Protein AF-A0A921F3S8-F1 (afdb_monomer)

Secondary structure (DSSP, 8-state):
--TTHHHHS-S-HHHHHHHHHHHHHHHHHHIIIIIHHHHHHH-TT------

Structure (mmCIF, N/CA/C/O backbone):
data_AF-A0A921F3S8-F1
#
_entry.id   AF-A0A921F3S8-F1
#
loop_
_atom_site.group_PDB
_atom_site.id
_atom_site.type_symbol
_atom_site.label_atom_id
_atom_site.label_alt_id
_atom_site.label_comp_id
_atom_site.label_asym_id
_atom_site.label_entity_id
_atom_site.label_seq_id
_atom_site.pdbx_PDB_ins_code
_atom_site.Cartn_x
_atom_site.Cartn_y
_atom_site.Cartn_z
_atom_site.occupancy
_atom_site.B_iso_or_equi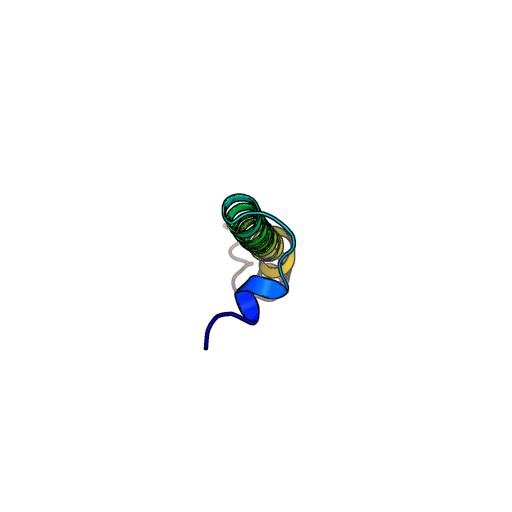v
_atom_site.auth_seq_id
_atom_site.auth_comp_id
_atom_site.auth_asym_id
_atom_site.auth_atom_id
_atom_site.pdbx_PDB_model_num
ATOM 1 N N . MET A 1 1 ? -25.062 -10.148 7.878 1.00 69.88 1 MET A N 1
ATOM 2 C CA . MET A 1 1 ? -23.995 -10.777 7.071 1.00 69.88 1 MET A CA 1
ATOM 3 C C . MET A 1 1 ? -22.968 -9.740 6.586 1.00 69.88 1 MET A C 1
ATOM 5 O O . MET A 1 1 ? -22.878 -9.488 5.402 1.00 69.88 1 MET A O 1
ATOM 9 N N . TYR A 1 2 ? -22.174 -9.169 7.505 1.00 53.53 2 TYR A N 1
ATOM 10 C CA . TYR A 1 2 ? -20.882 -8.484 7.241 1.00 53.53 2 TYR A CA 1
ATOM 11 C C . TYR A 1 2 ? -19.846 -8.789 8.350 1.00 53.53 2 TYR A C 1
ATOM 13 O O . TYR A 1 2 ? -18.722 -8.293 8.350 1.00 53.53 2 TYR A O 1
ATOM 21 N N . GLY A 1 3 ? -20.222 -9.629 9.324 1.00 56.94 3 GLY A N 1
ATOM 22 C CA . GLY A 1 3 ? -19.455 -9.840 10.552 1.00 56.94 3 GLY A CA 1
ATOM 23 C C . GLY A 1 3 ? -18.206 -10.705 10.387 1.00 56.94 3 GLY A C 1
ATOM 24 O O . GLY A 1 3 ? -17.378 -10.721 11.288 1.00 56.94 3 GLY A O 1
ATOM 25 N N . TRP A 1 4 ? -18.049 -11.418 9.268 1.00 60.97 4 TRP A N 1
ATOM 26 C CA . TRP A 1 4 ? -16.901 -12.308 9.062 1.00 60.97 4 TRP A CA 1
ATOM 27 C C . TRP A 1 4 ? -15.618 -11.527 8.738 1.00 60.97 4 TRP A C 1
ATOM 29 O O . TRP A 1 4 ? -14.586 -11.763 9.365 1.00 60.97 4 TRP A O 1
ATOM 39 N N . VAL A 1 5 ? -15.718 -10.497 7.886 1.00 60.59 5 VAL A N 1
ATOM 40 C CA . VAL A 1 5 ? -14.612 -9.560 7.602 1.00 60.59 5 VAL A CA 1
ATOM 41 C C . VAL A 1 5 ? -14.226 -8.789 8.866 1.00 60.59 5 VAL A C 1
ATOM 43 O O . VAL A 1 5 ? -13.047 -8.603 9.157 1.00 60.59 5 VAL A O 1
ATOM 46 N N . TRP A 1 6 ? -15.215 -8.435 9.697 1.00 57.72 6 TRP A N 1
ATOM 47 C CA . TRP A 1 6 ? -14.968 -7.757 10.967 1.00 57.72 6 TRP A CA 1
ATOM 48 C C . TRP A 1 6 ? -14.437 -8.658 12.090 1.00 57.72 6 TRP A C 1
ATOM 50 O O . TRP A 1 6 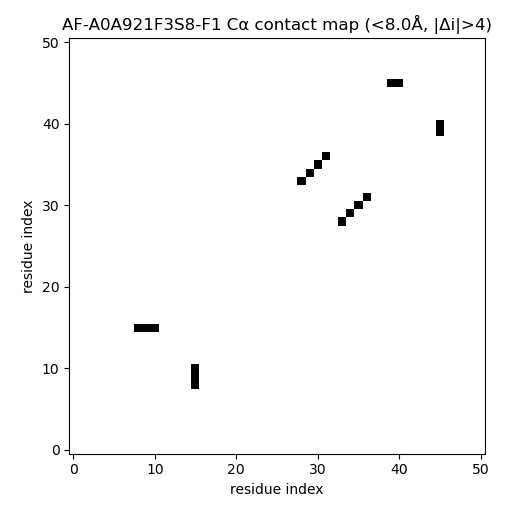? -14.215 -8.157 13.189 1.00 57.72 6 TRP A O 1
ATOM 60 N N . ARG A 1 7 ? -14.226 -9.956 11.863 1.00 64.19 7 ARG A N 1
ATOM 61 C CA . ARG A 1 7 ? -13.692 -10.883 12.877 1.00 64.19 7 ARG A CA 1
ATOM 62 C C . ARG A 1 7 ? -12.259 -11.331 12.602 1.00 64.19 7 ARG A C 1
ATOM 64 O O . ARG A 1 7 ? -11.581 -11.708 13.546 1.00 64.19 7 ARG A O 1
ATOM 71 N N . HIS A 1 8 ? -11.790 -11.248 11.358 1.00 67.19 8 HIS A N 1
ATOM 72 C CA . HIS A 1 8 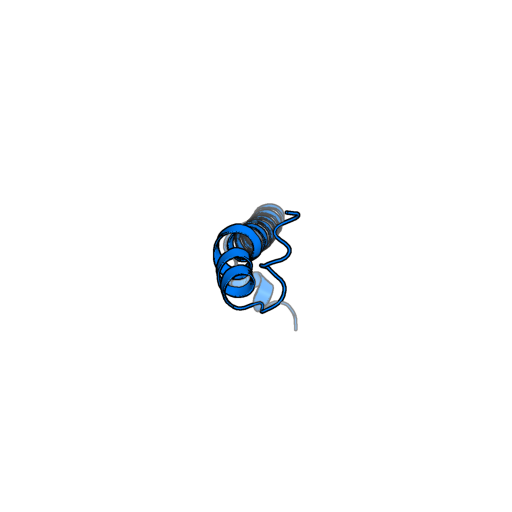? -10.439 -11.690 10.987 1.00 67.19 8 HIS A CA 1
ATOM 73 C C . HIS A 1 8 ? -9.349 -10.636 11.179 1.00 67.19 8 HIS A C 1
ATOM 75 O O . HIS A 1 8 ? -8.171 -10.971 11.142 1.00 67.19 8 HIS A O 1
ATOM 81 N N . ILE A 1 9 ? -9.721 -9.373 11.388 1.00 56.38 9 ILE A N 1
ATOM 82 C CA . ILE A 1 9 ? -8.744 -8.295 11.531 1.00 56.38 9 ILE A CA 1
ATOM 83 C C . ILE A 1 9 ? -8.589 -7.982 13.031 1.00 56.38 9 ILE A C 1
ATOM 85 O O . ILE A 1 9 ? -9.492 -7.374 13.613 1.00 56.38 9 ILE A O 1
ATOM 89 N N . PRO A 1 10 ? -7.513 -8.414 13.709 1.00 61.75 10 PRO A N 1
ATOM 90 C CA . PRO A 1 10 ? -7.327 -8.133 15.127 1.00 61.75 10 PRO A CA 1
ATOM 91 C C . PRO A 1 10 ? -7.153 -6.623 15.339 1.00 61.75 10 PRO A C 1
ATOM 93 O O . PRO A 1 10 ? -6.377 -5.969 14.647 1.00 61.75 10 PRO A O 1
ATOM 96 N N . GLY A 1 11 ? -7.900 -6.066 16.292 1.00 62.53 11 GLY A N 1
ATOM 97 C CA . GLY A 1 11 ? -7.775 -4.668 16.704 1.00 62.53 11 GLY A CA 1
ATOM 98 C C . GLY A 1 11 ? -8.966 -3.763 16.346 1.00 62.53 11 GLY A C 1
ATOM 99 O O . GLY A 1 11 ? -9.805 -4.112 15.506 1.00 62.53 11 GLY A O 1
ATOM 100 N N . PRO A 1 12 ? -9.066 -2.603 17.024 1.00 75.12 12 PRO A N 1
ATOM 101 C CA . PRO A 1 12 ? -10.158 -1.643 16.868 1.00 75.12 12 PRO A CA 1
ATOM 102 C C . PRO A 1 12 ? -10.200 -1.061 15.447 1.00 75.12 12 PRO A C 1
ATOM 104 O O . PRO A 1 12 ? -9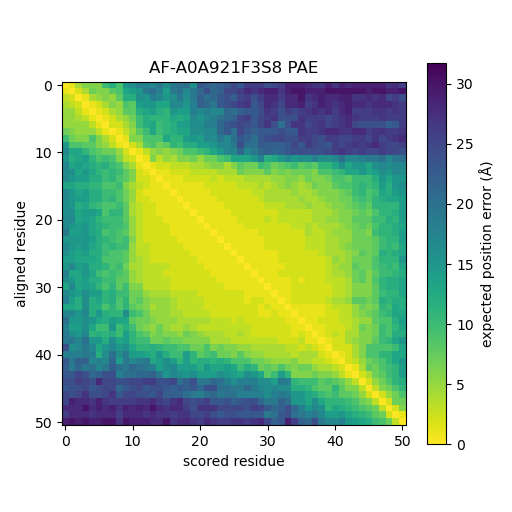.185 -1.014 14.757 1.00 75.12 12 PRO A O 1
ATOM 107 N N . THR A 1 13 ? -11.372 -0.587 15.010 1.00 77.12 13 THR A N 1
ATOM 108 C CA . THR A 1 13 ? -11.622 0.020 13.686 1.00 77.12 13 THR A CA 1
ATOM 109 C C . THR A 1 13 ? -10.474 0.881 13.122 1.00 77.12 13 THR A C 1
ATOM 111 O O . THR A 1 13 ? -10.098 0.644 11.973 1.00 77.12 13 THR A O 1
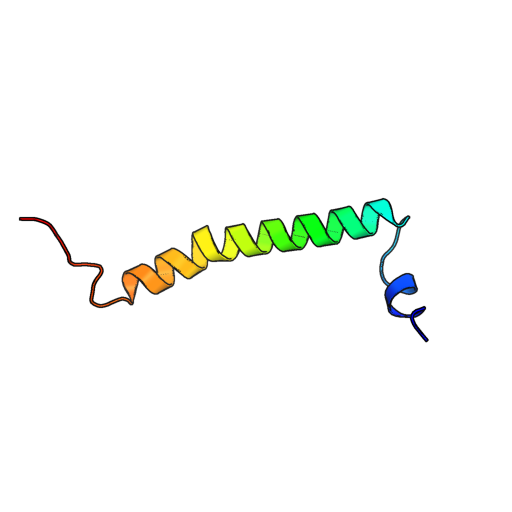ATOM 114 N N . PRO A 1 14 ? -9.855 1.816 13.880 1.00 77.75 14 PRO A N 1
ATOM 115 C CA . PRO A 1 14 ? -8.715 2.602 13.392 1.00 77.75 14 PRO A CA 1
ATOM 116 C C . PRO A 1 14 ? -7.496 1.765 12.976 1.00 77.75 14 PRO A C 1
ATOM 118 O O . PRO A 1 14 ? -6.863 2.087 11.977 1.00 77.75 14 PRO A O 1
ATOM 121 N N . VAL A 1 15 ? -7.187 0.667 13.674 1.00 83.31 15 VAL A N 1
ATOM 122 C CA . VAL A 1 15 ? -6.053 -0.218 13.336 1.00 83.31 15 VAL A CA 1
ATOM 123 C C . VAL A 1 15 ? -6.287 -0.906 11.994 1.00 83.31 15 VAL A C 1
ATOM 125 O O . VAL A 1 15 ? -5.364 -1.061 11.201 1.00 83.31 15 VAL A O 1
ATOM 128 N N . ARG A 1 16 ? -7.538 -1.267 11.698 1.00 80.12 16 ARG A N 1
ATOM 129 C CA . ARG A 1 16 ? -7.906 -1.882 10.415 1.00 80.12 16 ARG A CA 1
ATOM 130 C C . ARG A 1 16 ? -7.749 -0.910 9.261 1.00 80.12 16 ARG A C 1
ATOM 132 O O . ARG A 1 16 ? -7.204 -1.279 8.229 1.00 80.12 16 ARG A O 1
ATOM 139 N N . VAL A 1 17 ? -8.214 0.325 9.456 1.00 86.88 17 VAL A N 1
ATOM 140 C CA . VAL A 1 17 ? -8.045 1.400 8.473 1.00 86.88 17 VAL A CA 1
ATOM 141 C C . VAL A 1 17 ? -6.560 1.638 8.224 1.00 86.88 17 VAL A C 1
ATOM 143 O O . VAL A 1 17 ? -6.149 1.687 7.073 1.00 86.88 17 VAL A O 1
ATOM 146 N N . LEU A 1 18 ? -5.751 1.6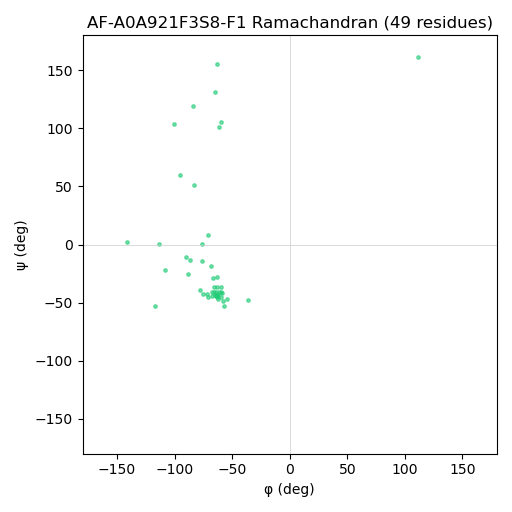97 9.283 1.00 90.75 18 LEU A N 1
ATOM 147 C CA . LEU A 1 18 ? -4.309 1.903 9.178 1.00 90.75 18 LEU A CA 1
ATOM 148 C C . LEU A 1 18 ? -3.618 0.756 8.426 1.00 90.75 18 LEU A C 1
ATOM 150 O O . LEU A 1 18 ? -2.810 1.019 7.543 1.00 90.75 18 LEU A O 1
ATOM 154 N N . LEU A 1 19 ? -3.981 -0.500 8.700 1.00 88.69 19 LEU A N 1
ATOM 155 C CA . LEU A 1 19 ? -3.453 -1.665 7.979 1.00 88.69 19 LEU A CA 1
ATOM 156 C C . LEU A 1 19 ? -3.820 -1.659 6.493 1.00 88.69 19 LEU A C 1
ATOM 158 O O . LEU A 1 19 ? -2.961 -1.914 5.654 1.00 88.69 19 LEU A O 1
ATOM 162 N N . VAL A 1 20 ? -5.076 -1.356 6.156 1.00 89.44 20 VAL A N 1
ATOM 163 C CA . VAL A 1 20 ? -5.508 -1.248 4.754 1.00 89.44 20 VAL A CA 1
ATOM 164 C C . VAL A 1 20 ? -4.761 -0.116 4.056 1.00 89.44 20 VAL A C 1
ATOM 166 O O . VAL A 1 20 ? -4.268 -0.300 2.948 1.00 89.44 20 VAL A O 1
ATOM 169 N N . LEU A 1 21 ? -4.627 1.034 4.714 1.00 94.88 21 LEU A N 1
ATOM 170 C CA . LEU A 1 21 ? -3.917 2.182 4.164 1.00 94.88 21 LEU A CA 1
ATOM 171 C C . LEU A 1 21 ? -2.433 1.862 3.938 1.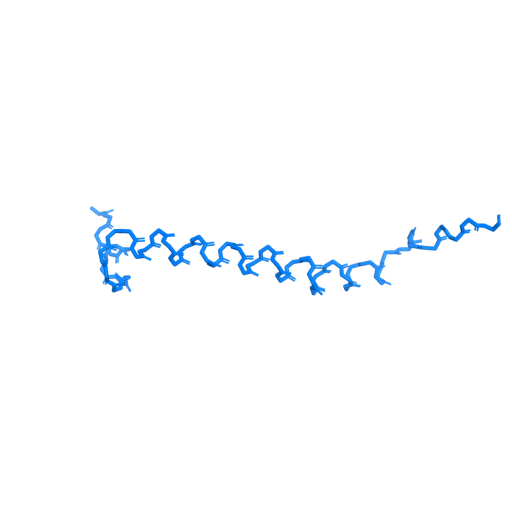00 94.88 21 LEU A C 1
ATOM 173 O O . LEU A 1 21 ? -1.906 2.135 2.865 1.00 94.88 21 LEU A O 1
ATOM 177 N N . ALA A 1 22 ? -1.785 1.207 4.904 1.00 95.44 22 ALA A N 1
ATOM 178 C CA . ALA A 1 22 ? -0.406 0.748 4.781 1.00 95.44 22 ALA A CA 1
ATOM 179 C C . ALA A 1 22 ? -0.236 -0.261 3.635 1.00 95.44 22 ALA A C 1
ATOM 181 O O . ALA A 1 22 ? 0.721 -0.158 2.873 1.00 95.44 22 ALA A O 1
ATOM 182 N N . ALA A 1 23 ? -1.176 -1.195 3.464 1.00 94.12 23 ALA A N 1
ATOM 183 C CA . ALA A 1 23 ? -1.151 -2.153 2.362 1.00 94.12 23 ALA A CA 1
ATOM 184 C C . ALA A 1 23 ? -1.297 -1.470 0.992 1.00 94.12 23 ALA A C 1
ATOM 186 O O . ALA A 1 23 ? -0.584 -1.819 0.056 1.00 94.12 23 ALA A O 1
ATOM 187 N N . VAL A 1 24 ? -2.178 -0.471 0.876 1.00 96.56 24 VAL A N 1
ATOM 188 C CA . VAL A 1 24 ? -2.343 0.319 -0.356 1.00 96.56 24 VAL A CA 1
ATOM 189 C C . VAL A 1 24 ? -1.074 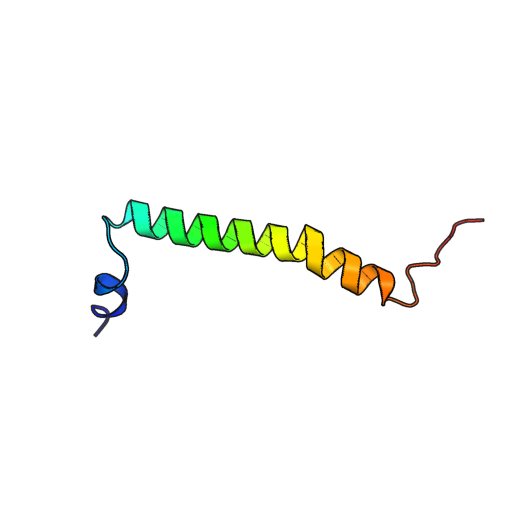1.105 -0.679 1.00 96.56 24 VAL A C 1
ATOM 191 O O . VAL A 1 24 ? -0.627 1.094 -1.823 1.00 96.56 24 VAL A O 1
ATOM 194 N N . VAL A 1 25 ? -0.464 1.748 0.321 1.00 97.38 25 VAL A N 1
ATOM 195 C CA . VAL A 1 25 ? 0.803 2.473 0.147 1.00 97.38 25 VAL A CA 1
ATOM 196 C C . VAL A 1 25 ? 1.915 1.515 -0.277 1.00 97.38 25 VAL A C 1
ATOM 198 O O . VAL A 1 25 ? 2.609 1.785 -1.251 1.00 97.38 25 VAL A O 1
ATOM 201 N N . ALA A 1 26 ? 2.050 0.367 0.389 1.00 96.81 26 ALA A N 1
ATOM 202 C CA . ALA A 1 26 ? 3.039 -0.644 0.025 1.00 96.81 26 ALA A CA 1
ATOM 203 C C . ALA A 1 26 ? 2.841 -1.153 -1.412 1.00 96.81 26 ALA A C 1
ATOM 205 O O . ALA A 1 26 ? 3.811 -1.309 -2.146 1.00 96.81 26 ALA A O 1
ATOM 206 N N . LEU A 1 27 ? 1.591 -1.364 -1.837 1.00 97.00 27 LEU A N 1
ATOM 207 C CA . LEU A 1 27 ? 1.273 -1.769 -3.204 1.00 97.00 27 LEU A CA 1
ATOM 208 C C . LEU A 1 27 ? 1.645 -0.681 -4.218 1.00 97.00 27 LEU A C 1
ATOM 210 O O . LEU A 1 27 ? 2.225 -0.990 -5.253 1.00 97.00 27 LEU A O 1
ATOM 214 N N . PHE A 1 28 ? 1.347 0.584 -3.918 1.00 96.94 28 PHE A N 1
ATOM 215 C CA . PHE A 1 28 ? 1.741 1.712 -4.760 1.00 96.94 28 PHE A CA 1
ATOM 216 C C . PHE A 1 28 ? 3.262 1.767 -4.950 1.00 96.94 28 PHE A C 1
ATOM 218 O O . PHE A 1 28 ? 3.731 1.835 -6.084 1.00 96.94 28 PHE A O 1
ATOM 225 N N . PHE A 1 29 ? 4.028 1.660 -3.860 1.00 96.50 29 PHE A N 1
ATOM 226 C CA . PHE A 1 29 ? 5.490 1.610 -3.927 1.00 96.50 29 PHE A CA 1
ATOM 227 C C . PHE A 1 29 ? 5.991 0.392 -4.699 1.00 96.50 29 PHE A C 1
ATOM 229 O O . PHE A 1 29 ? 6.842 0.546 -5.563 1.00 96.50 29 PHE A O 1
ATOM 236 N N . LEU A 1 30 ? 5.424 -0.796 -4.482 1.00 96.38 30 LEU A N 1
ATOM 237 C CA . LEU A 1 30 ? 5.788 -1.994 -5.241 1.00 96.38 30 LEU A CA 1
ATOM 238 C C . LEU A 1 30 ? 5.564 -1.803 -6.749 1.00 96.38 30 LEU A C 1
ATOM 240 O O . LEU A 1 30 ? 6.396 -2.204 -7.565 1.00 96.38 30 LEU A O 1
ATOM 244 N N . LEU A 1 31 ? 4.447 -1.180 -7.133 1.00 94.69 31 LEU A N 1
ATOM 245 C CA . LEU A 1 31 ? 4.162 -0.897 -8.535 1.00 94.69 31 LEU A CA 1
ATOM 246 C C . LEU A 1 31 ? 5.161 0.104 -9.128 1.00 94.69 31 LEU A C 1
ATOM 248 O O . LEU A 1 31 ? 5.594 -0.083 -10.259 1.00 94.69 31 LEU A O 1
ATOM 252 N N . MET A 1 32 ? 5.543 1.142 -8.387 1.00 94.50 32 MET A N 1
ATOM 253 C CA . MET A 1 32 ? 6.478 2.159 -8.880 1.00 94.50 32 MET A CA 1
ATOM 254 C C . MET A 1 32 ? 7.944 1.704 -8.850 1.00 94.50 32 MET A C 1
ATOM 256 O O . MET A 1 32 ? 8.688 2.002 -9.773 1.00 94.50 32 MET A O 1
ATOM 260 N N . GLU A 1 33 ? 8.381 0.977 -7.824 1.00 94.25 33 GLU A N 1
ATOM 261 C CA . GLU A 1 33 ? 9.789 0.588 -7.656 1.00 94.25 33 GLU A CA 1
ATOM 262 C C . GLU A 1 33 ? 10.144 -0.723 -8.354 1.00 94.25 33 GLU A C 1
ATOM 264 O O . GLU A 1 33 ? 11.307 -0.940 -8.677 1.00 94.25 33 GLU A O 1
ATOM 269 N N . VAL A 1 34 ? 9.172 -1.614 -8.579 1.00 94.12 34 VAL A N 1
ATOM 270 C CA . VAL A 1 34 ? 9.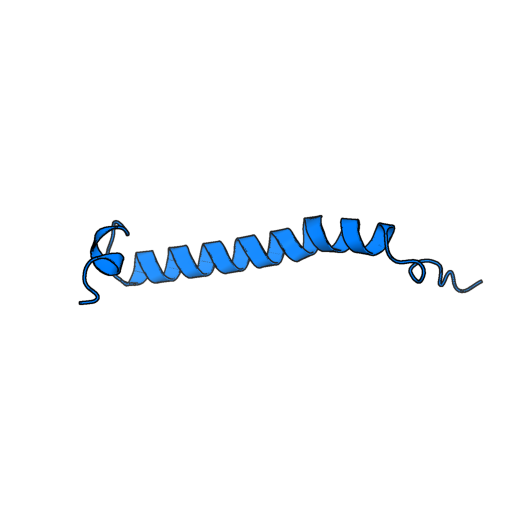429 -2.934 -9.176 1.00 94.12 34 VAL A CA 1
ATOM 271 C C . VAL A 1 34 ? 8.717 -3.085 -10.509 1.00 94.12 34 VAL A C 1
ATOM 273 O O . VAL A 1 34 ? 9.347 -3.409 -11.511 1.00 94.12 34 VAL A O 1
ATOM 276 N N . VAL A 1 35 ? 7.405 -2.846 -10.553 1.00 91.62 35 VAL A N 1
ATOM 277 C CA . VAL A 1 35 ? 6.624 -3.112 -11.772 1.00 91.62 35 VAL A CA 1
ATOM 278 C C . VAL A 1 35 ? 6.964 -2.110 -12.874 1.00 91.62 35 VAL A C 1
ATOM 280 O O . VAL A 1 35 ? 7.200 -2.516 -14.006 1.00 91.62 35 VAL A O 1
ATOM 283 N N . TYR A 1 36 ? 7.046 -0.822 -12.552 1.00 88.44 36 TYR A N 1
ATOM 284 C CA . TYR A 1 36 ? 7.406 0.219 -13.509 1.00 88.44 36 TYR A CA 1
ATOM 285 C C . TYR A 1 36 ? 8.769 -0.021 -14.181 1.00 88.44 36 TYR A C 1
ATOM 287 O O . TYR A 1 36 ? 8.772 -0.088 -15.405 1.00 88.44 36 TYR A O 1
ATOM 295 N N . PRO A 1 37 ? 9.894 -0.248 -13.470 1.00 87.56 37 PRO A N 1
ATOM 296 C CA . PRO A 1 37 ? 11.180 -0.472 -14.135 1.00 87.56 37 PRO A CA 1
ATOM 297 C C . PRO A 1 37 ? 11.229 -1.771 -14.943 1.00 87.56 37 PRO A C 1
ATOM 299 O O . PRO A 1 37 ? 11.956 -1.849 -15.932 1.00 87.56 37 PRO A O 1
ATOM 302 N N . LEU A 1 38 ? 10.464 -2.798 -14.553 1.00 88.31 38 LEU A N 1
ATOM 303 C CA . LEU A 1 38 ? 10.328 -4.017 -15.356 1.00 88.31 38 LEU A CA 1
ATOM 304 C C . LEU A 1 38 ? 9.579 -3.746 -16.666 1.00 88.31 38 LEU A C 1
ATOM 306 O O . LEU A 1 38 ? 9.964 -4.264 -17.712 1.00 88.31 38 LEU A O 1
ATOM 310 N N . ILE A 1 39 ? 8.518 -2.936 -16.615 1.00 86.12 39 ILE A N 1
ATOM 311 C CA . ILE A 1 39 ? 7.746 -2.557 -17.802 1.00 86.12 39 ILE A CA 1
ATOM 312 C C . ILE A 1 39 ? 8.547 -1.584 -18.673 1.00 86.12 39 ILE A C 1
ATOM 314 O O . ILE A 1 39 ? 8.569 -1.758 -19.883 1.00 86.12 39 ILE A O 1
ATOM 318 N N . GLU A 1 40 ? 9.233 -0.603 -18.086 1.00 82.00 40 GLU A N 1
ATOM 319 C CA . GLU A 1 40 ? 10.082 0.365 -18.790 1.00 82.00 40 GLU A CA 1
ATOM 320 C C . GLU A 1 40 ? 11.132 -0.334 -19.658 1.00 82.00 40 GLU A C 1
ATOM 322 O O . GLU A 1 40 ? 11.225 -0.041 -20.844 1.00 82.00 40 GLU A O 1
ATOM 327 N N . GLN A 1 41 ? 11.832 -1.334 -19.116 1.00 77.38 41 GLN A N 1
ATOM 328 C CA . GLN A 1 41 ? 12.796 -2.145 -19.873 1.00 77.38 41 GLN A CA 1
ATOM 329 C C . GLN A 1 41 ? 12.161 -2.954 -21.012 1.00 77.38 41 GLN A C 1
ATOM 331 O O . GLN A 1 41 ? 12.831 -3.288 -21.986 1.00 77.38 41 GLN A O 1
ATOM 336 N N . ALA A 1 42 ? 10.883 -3.311 -20.884 1.00 79.38 42 ALA A N 1
ATOM 337 C CA . ALA A 1 42 ? 10.152 -4.077 -21.886 1.00 79.38 42 ALA A CA 1
ATOM 338 C C . ALA A 1 42 ? 9.442 -3.188 -22.922 1.00 79.38 42 ALA A C 1
ATOM 340 O O . ALA A 1 42 ? 8.929 -3.707 -23.917 1.00 79.38 42 ALA A O 1
ATOM 341 N N . MET A 1 43 ? 9.369 -1.870 -22.699 1.00 73.81 43 MET A N 1
ATOM 342 C CA . MET A 1 43 ? 8.658 -0.955 -23.584 1.00 73.81 43 MET A CA 1
ATOM 343 C C . MET A 1 43 ? 9.552 -0.526 -24.757 1.00 73.81 43 MET A C 1
ATOM 345 O O . MET A 1 43 ? 10.548 0.155 -24.548 1.00 73.81 43 MET A O 1
ATOM 349 N N . PRO A 1 44 ? 9.166 -0.808 -26.016 1.00 65.12 44 PRO A N 1
ATOM 350 C CA . PRO A 1 44 ? 9.969 -0.496 -27.207 1.00 65.12 44 PRO A CA 1
ATOM 351 C C . PRO A 1 44 ? 10.063 1.008 -27.541 1.00 65.12 44 PRO A C 1
ATOM 353 O O . PRO A 1 44 ? 10.560 1.371 -28.603 1.00 65.12 44 PRO A O 1
ATOM 356 N N . PHE A 1 45 ? 9.567 1.884 -26.661 1.00 63.06 45 PHE A N 1
ATOM 357 C CA . PHE A 1 45 ? 9.570 3.345 -26.808 1.00 63.06 45 PHE A CA 1
ATOM 358 C C . PHE A 1 45 ? 10.458 4.050 -25.771 1.00 63.06 45 PHE A C 1
ATOM 360 O O . PHE A 1 45 ? 10.517 5.277 -25.770 1.00 63.06 45 PHE A O 1
ATOM 367 N N . SER A 1 46 ? 11.124 3.308 -24.876 1.00 58.16 46 SER A N 1
ATOM 368 C CA . SER A 1 46 ? 12.067 3.879 -23.903 1.00 58.16 46 SER A CA 1
ATOM 369 C C . SER A 1 46 ? 13.336 4.437 -24.567 1.00 58.16 46 SER A C 1
ATOM 371 O O . SER A 1 46 ? 13.997 5.296 -23.993 1.00 58.16 46 SER A O 1
ATOM 373 N N . ASP A 1 47 ? 13.631 4.022 -25.805 1.00 59.56 47 ASP A N 1
ATOM 374 C CA . ASP A 1 47 ? 14.702 4.548 -26.665 1.00 59.56 47 ASP A CA 1
ATOM 375 C C . ASP A 1 47 ? 14.279 5.822 -27.431 1.00 59.56 47 ASP A C 1
ATOM 377 O O . ASP A 1 47 ? 14.450 5.942 -28.644 1.00 59.56 47 ASP A O 1
ATOM 381 N N . VAL A 1 48 ? 13.743 6.828 -26.735 1.00 59.09 48 VAL A N 1
ATOM 382 C CA . VAL A 1 48 ? 13.786 8.219 -27.230 1.00 59.09 48 VAL A CA 1
ATOM 383 C C . VAL A 1 48 ? 14.980 8.929 -26.608 1.00 59.09 48 VAL A C 1
ATOM 385 O O . VAL A 1 48 ? 14.858 9.928 -25.902 1.00 59.09 48 VAL A O 1
ATOM 388 N N . SER A 1 49 ? 16.172 8.392 -26.873 1.00 59.44 49 SER A N 1
ATOM 389 C CA . SER A 1 49 ? 17.414 9.136 -26.706 1.00 59.44 49 SER A CA 1
ATOM 390 C C . SER A 1 49 ? 17.360 10.338 -27.650 1.00 59.44 49 SER A C 1
ATOM 392 O O . SER A 1 49 ? 17.548 10.194 -28.859 1.00 59.44 49 SER A O 1
ATOM 394 N N . VAL A 1 50 ? 17.043 11.516 -27.109 1.00 59.62 50 VAL A N 1
ATOM 395 C CA . VAL A 1 50 ? 17.248 12.789 -27.804 1.00 59.62 50 VAL A CA 1
ATOM 396 C C . VAL A 1 50 ? 18.746 12.882 -28.100 1.00 59.62 50 VAL A C 1
ATOM 398 O O . VAL A 1 50 ? 19.547 13.044 -27.180 1.00 59.62 50 VAL A O 1
ATOM 401 N N . SER A 1 51 ? 19.102 12.676 -29.369 1.00 50.22 51 SER A N 1
ATOM 402 C CA . SER A 1 51 ? 20.440 12.867 -29.939 1.00 50.22 51 SER A CA 1
ATOM 403 C C . SER A 1 51 ? 20.769 14.341 -30.109 1.00 50.22 51 SER A C 1
ATOM 405 O O . SER A 1 51 ? 19.858 15.055 -30.594 1.00 50.22 51 SER A O 1
#

pLDDT: mean 78.22, std 15.24, range [50.22, 97.38]

Foldseek 3Di:
DCCVVVPPDPDDPVVVVVVVVVVVVVVVCCCVVPVVVVVCVVDPPVPPPPD

Mean predicted aligned error: 11.12 Å

Sequence (51 aa):
MYGWVWRHIPGPTPVRVLLVLAAVVALFFLLMEVVYPLIEQAMPFSDVSVS

Radius of gyration: 19.1 Å; Cα contacts (8 Å, |Δi|>4): 9; chains: 1; bounding box: 44×25×47 Å

Organism: NCBI:txid499555

Solvent-accessible surface area (backbone atoms only — not comparable to full-atom values): 3219 Å² total; per-residue (Å²): 144,67,62,67,71,69,64,74,54,86,68,58,74,70,53,51,52,50,50,53,51,50,51,52,51,52,49,53,48,46,43,59,72,49,48,42,58,57,48,50,76,68,40,96,70,70,81,69,72,86,125